Protein AF-A0A7C1SMV1-F1 (afdb_monomer_lite)

Structure (mmCIF, N/CA/C/O backbone):
data_AF-A0A7C1SMV1-F1
#
_entry.id   AF-A0A7C1SMV1-F1
#
loop_
_atom_site.group_PDB
_atom_site.id
_atom_site.type_symbol
_atom_site.label_atom_id
_atom_site.label_alt_id
_atom_site.label_comp_id
_atom_site.label_asym_id
_atom_site.label_entity_id
_atom_site.label_seq_id
_atom_site.pdbx_PDB_ins_code
_atom_site.Cartn_x
_atom_site.Cartn_y
_atom_site.Cartn_z
_atom_site.occupancy
_atom_site.B_iso_or_equiv
_atom_site.auth_seq_id
_atom_site.auth_comp_id
_atom_site.auth_asym_id
_atom_site.auth_atom_id
_atom_site.pdbx_PDB_model_num
ATOM 1 N N . MET A 1 1 ? 29.729 49.428 -34.944 1.00 61.38 1 MET A N 1
ATOM 2 C CA . MET A 1 1 ? 29.726 48.671 -33.666 1.00 61.38 1 MET A CA 1
ATOM 3 C C . MET A 1 1 ? 28.536 47.712 -33.527 1.00 61.38 1 MET A C 1
ATOM 5 O O . MET A 1 1 ? 28.758 46.541 -33.256 1.00 61.38 1 MET A O 1
ATOM 9 N N . LYS A 1 2 ? 27.293 48.152 -33.793 1.00 60.44 2 LYS A N 1
ATOM 10 C CA . LYS A 1 2 ? 26.068 47.328 -33.658 1.00 60.44 2 LYS A CA 1
ATOM 11 C C . LYS A 1 2 ? 26.023 46.061 -34.538 1.00 60.44 2 LYS A C 1
ATOM 13 O O . LYS A 1 2 ? 25.493 45.049 -34.102 1.00 60.44 2 LYS A O 1
ATOM 18 N N . LEU A 1 3 ? 26.602 46.097 -35.746 1.00 67.25 3 LEU A N 1
ATOM 19 C CA . LEU A 1 3 ? 26.625 44.945 -36.664 1.00 67.25 3 LEU A CA 1
ATOM 20 C C . LEU A 1 3 ? 27.554 43.819 -36.176 1.00 67.25 3 LEU A C 1
ATOM 22 O O . LEU A 1 3 ? 27.158 42.661 -36.170 1.00 67.25 3 LEU A O 1
ATOM 26 N N . LYS A 1 4 ? 28.750 44.170 -35.681 1.00 68.25 4 LYS A N 1
ATOM 27 C CA . LYS A 1 4 ? 29.699 43.204 -35.102 1.00 68.25 4 LYS A CA 1
ATOM 28 C C . LYS A 1 4 ? 29.114 42.507 -33.864 1.00 68.25 4 LYS A C 1
ATOM 30 O O . LYS A 1 4 ? 29.275 41.305 -33.716 1.00 68.25 4 LYS A O 1
ATOM 35 N N . LEU A 1 5 ? 28.363 43.236 -33.030 1.00 73.06 5 LEU A N 1
ATOM 36 C CA . LEU A 1 5 ? 27.721 42.685 -31.831 1.00 73.06 5 LEU A CA 1
ATOM 37 C C . LEU A 1 5 ? 26.611 41.668 -32.158 1.00 73.06 5 LEU A C 1
ATOM 39 O O . LEU A 1 5 ? 26.543 40.620 -31.525 1.00 73.06 5 LEU A O 1
ATOM 43 N N . LYS A 1 6 ? 25.777 41.939 -33.175 1.00 73.50 6 LYS A N 1
ATOM 44 C CA . LYS A 1 6 ? 24.739 40.994 -33.634 1.00 73.50 6 LYS A CA 1
ATOM 45 C C . LYS A 1 6 ? 25.337 39.698 -34.190 1.00 73.50 6 LYS A C 1
ATOM 47 O O . LYS A 1 6 ? 24.808 38.626 -33.919 1.00 73.50 6 LYS A O 1
ATOM 52 N N . ILE A 1 7 ? 26.452 39.800 -34.918 1.00 76.19 7 ILE A N 1
ATOM 53 C CA . ILE A 1 7 ? 27.179 38.640 -35.457 1.00 76.19 7 ILE A CA 1
ATOM 54 C C . ILE A 1 7 ? 27.754 37.787 -34.316 1.00 76.19 7 ILE A C 1
ATOM 56 O O . ILE A 1 7 ? 27.571 36.572 -34.319 1.00 76.19 7 ILE A O 1
ATOM 60 N N . CYS A 1 8 ? 28.365 38.406 -33.299 1.00 77.19 8 CYS A N 1
ATOM 61 C CA . CYS A 1 8 ? 28.881 37.672 -32.140 1.00 77.19 8 CYS A CA 1
ATOM 62 C C . CYS A 1 8 ? 27.774 36.955 -31.345 1.00 77.19 8 CYS A C 1
ATOM 64 O O . CYS A 1 8 ? 27.960 35.804 -30.963 1.00 77.19 8 CYS A O 1
ATOM 66 N N . ILE A 1 9 ? 26.613 37.589 -31.131 1.00 77.50 9 ILE A N 1
ATOM 67 C CA . ILE A 1 9 ? 25.472 36.964 -30.431 1.00 77.50 9 ILE A CA 1
ATOM 68 C C . ILE A 1 9 ? 24.925 35.770 -31.224 1.00 77.50 9 ILE A C 1
ATOM 70 O O . ILE A 1 9 ? 24.641 34.729 -30.635 1.00 77.50 9 ILE A O 1
ATOM 74 N N . GLY A 1 10 ? 24.822 35.891 -32.552 1.00 77.56 10 GLY A N 1
ATOM 75 C CA . GLY A 1 10 ? 24.395 34.790 -33.419 1.00 77.56 10 GLY A CA 1
ATOM 76 C C . GLY A 1 10 ? 25.334 33.584 -33.346 1.00 77.56 10 GLY A C 1
ATOM 77 O O . GLY A 1 10 ? 24.865 32.457 -33.213 1.00 77.56 10 GLY A O 1
ATOM 78 N N . ILE A 1 11 ? 26.652 33.818 -33.345 1.00 78.50 11 ILE A N 1
ATOM 79 C CA . ILE A 1 11 ? 27.661 32.755 -33.206 1.00 78.50 11 ILE A CA 1
ATOM 80 C C . ILE A 1 11 ? 27.581 32.082 -31.827 1.00 78.50 11 ILE A C 1
ATOM 82 O O . ILE A 1 11 ? 27.592 30.857 -31.749 1.00 78.50 11 ILE A O 1
ATOM 86 N N . ILE A 1 12 ? 27.436 32.854 -30.745 1.00 76.62 12 ILE A N 1
ATOM 87 C CA . ILE A 1 12 ? 27.295 32.310 -29.382 1.00 76.62 12 ILE A CA 1
ATOM 88 C C . ILE A 1 12 ? 26.022 31.459 -29.255 1.00 76.62 12 ILE A C 1
ATOM 90 O O . ILE A 1 12 ? 26.059 30.377 -28.673 1.00 76.62 12 ILE A O 1
ATOM 94 N N . CYS A 1 13 ? 24.910 31.909 -29.843 1.00 72.56 13 CYS A N 1
ATOM 95 C CA . CYS A 1 13 ? 23.651 31.167 -29.848 1.00 72.56 13 CYS A CA 1
ATOM 96 C C . CYS A 1 13 ? 23.777 29.841 -30.624 1.00 72.56 13 CYS A C 1
ATOM 98 O O . CYS A 1 13 ? 23.328 28.802 -30.147 1.00 72.56 13 CYS A O 1
ATOM 100 N N . LEU A 1 14 ? 24.474 29.844 -31.767 1.00 69.44 14 LEU A N 1
ATOM 101 C CA . LEU A 1 14 ? 24.703 28.649 -32.588 1.00 69.44 14 LEU A CA 1
ATOM 102 C C . LEU A 1 14 ? 25.589 27.600 -31.885 1.00 69.44 14 LEU A C 1
ATOM 104 O O . LEU A 1 14 ? 25.372 26.397 -32.035 1.00 69.44 14 LEU A O 1
ATOM 108 N N . ILE A 1 15 ? 26.566 28.044 -31.089 1.00 70.31 15 ILE A N 1
ATOM 109 C CA . ILE A 1 15 ? 27.438 27.164 -30.290 1.00 70.31 15 ILE A CA 1
ATOM 110 C C . ILE A 1 15 ? 26.668 26.556 -29.102 1.00 70.31 15 ILE A C 1
ATOM 112 O O . ILE A 1 15 ? 26.888 25.394 -28.754 1.00 70.31 15 ILE A O 1
ATOM 116 N N . PHE A 1 16 ? 25.721 27.297 -28.516 1.00 63.91 16 PHE A N 1
ATOM 117 C CA . PHE A 1 16 ? 24.876 26.804 -27.421 1.00 63.91 16 PHE A CA 1
ATOM 118 C C . PHE A 1 16 ? 23.870 25.730 -27.867 1.00 63.91 16 PHE A C 1
ATOM 120 O O . PHE A 1 16 ? 23.626 24.787 -27.120 1.00 63.91 16 PHE A O 1
ATOM 127 N N . VAL A 1 17 ? 23.334 25.813 -29.091 1.00 65.62 17 VAL A N 1
ATOM 128 C CA . VAL A 1 17 ? 22.388 24.808 -29.627 1.00 65.62 17 VAL A CA 1
ATOM 129 C C . VAL A 1 17 ? 23.067 23.453 -29.895 1.00 65.62 17 VAL A C 1
ATOM 131 O O . VAL A 1 17 ? 22.432 22.412 -29.756 1.00 65.62 17 VAL A O 1
ATOM 134 N N . ASN A 1 18 ? 24.369 23.438 -30.205 1.00 62.25 18 ASN A N 1
ATOM 135 C CA . ASN A 1 18 ? 25.125 22.205 -30.476 1.00 62.25 18 ASN A CA 1
ATOM 136 C C . ASN A 1 18 ? 25.551 21.426 -29.216 1.00 62.25 18 ASN A C 1
ATOM 138 O O . ASN A 1 18 ? 26.013 20.296 -29.333 1.00 62.25 18 ASN A O 1
ATOM 142 N N . ASN A 1 19 ? 25.388 21.995 -28.016 1.00 63.75 19 ASN A N 1
ATOM 143 C CA . ASN A 1 19 ? 25.695 21.324 -26.743 1.00 63.75 19 ASN A CA 1
ATOM 144 C C . ASN A 1 19 ? 24.450 20.721 -26.064 1.00 63.75 19 ASN A C 1
ATOM 146 O O . ASN A 1 19 ? 24.475 20.407 -24.873 1.00 63.75 19 ASN A O 1
ATOM 150 N N . ALA A 1 20 ? 23.351 20.543 -26.802 1.00 67.81 20 ALA A N 1
ATOM 151 C CA . ALA A 1 20 ? 22.210 19.777 -26.320 1.00 67.81 20 ALA A CA 1
ATOM 152 C C . ALA A 1 20 ? 22.587 18.283 -26.265 1.00 67.81 20 ALA A C 1
ATOM 154 O O . ALA A 1 20 ? 22.586 17.587 -27.277 1.00 67.81 20 ALA A O 1
ATOM 155 N N . SER A 1 21 ? 22.958 17.796 -25.079 1.00 70.50 21 SER A N 1
ATOM 156 C CA . SER A 1 21 ? 23.250 16.378 -24.856 1.00 70.50 21 SER A CA 1
ATOM 157 C C . SER A 1 21 ? 21.946 15.578 -24.791 1.00 70.50 21 SER A C 1
ATOM 159 O O . SER A 1 21 ? 21.080 15.857 -23.960 1.00 70.50 21 SER A O 1
ATOM 161 N N . PHE A 1 22 ? 21.797 14.583 -25.666 1.00 72.69 22 PHE A N 1
ATOM 162 C CA . PHE A 1 22 ? 20.646 13.680 -25.685 1.00 72.69 22 PHE A CA 1
ATOM 163 C C . PHE A 1 22 ? 20.965 12.415 -24.881 1.00 72.69 22 PHE A C 1
ATOM 165 O O . PHE A 1 22 ? 21.823 11.624 -25.262 1.00 72.69 22 PHE A O 1
ATOM 172 N N . ALA A 1 23 ? 20.255 12.196 -23.774 1.00 80.31 23 ALA A N 1
ATOM 173 C CA . ALA A 1 23 ? 20.414 11.017 -22.919 1.00 80.31 23 ALA A CA 1
ATOM 174 C C . ALA A 1 23 ? 19.571 9.820 -23.409 1.00 80.31 23 ALA A C 1
ATOM 176 O O . ALA A 1 23 ? 18.744 9.289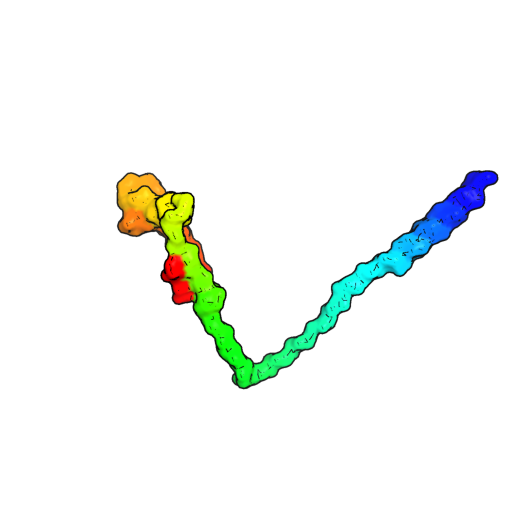 -22.670 1.00 80.31 23 ALA A O 1
ATOM 177 N N . GLN A 1 24 ? 19.731 9.410 -24.671 1.00 86.06 24 GLN A N 1
ATOM 178 C CA . GLN A 1 24 ? 18.974 8.278 -25.217 1.00 86.06 24 GLN A CA 1
ATOM 179 C C . GLN A 1 24 ? 19.655 6.945 -24.875 1.00 86.06 24 GLN A C 1
ATOM 181 O O . GLN A 1 24 ? 20.830 6.741 -25.168 1.00 86.06 24 GLN A O 1
ATOM 186 N N . THR A 1 25 ? 18.910 6.022 -24.260 1.00 88.94 25 THR A N 1
ATOM 187 C CA . THR A 1 25 ? 19.374 4.665 -23.929 1.00 88.94 25 THR A CA 1
ATOM 188 C C . THR A 1 25 ? 18.547 3.629 -24.678 1.00 88.94 25 THR A C 1
ATOM 190 O O . THR A 1 25 ? 17.321 3.713 -24.719 1.00 88.94 25 THR A O 1
ATOM 193 N N . THR A 1 26 ? 19.223 2.632 -25.245 1.00 93.12 26 THR A N 1
ATOM 194 C CA . THR A 1 26 ? 18.582 1.479 -25.882 1.00 93.12 26 THR A CA 1
ATOM 195 C C . THR A 1 26 ? 18.539 0.316 -24.898 1.00 93.12 26 THR A C 1
ATOM 197 O O . THR A 1 26 ? 19.570 -0.071 -24.354 1.00 93.12 26 THR A O 1
ATOM 200 N N . VAL A 1 27 ? 17.354 -0.262 -24.696 1.00 94.31 27 VAL A N 1
ATOM 201 C CA . VAL A 1 27 ? 17.146 -1.476 -23.894 1.00 94.31 27 VAL A CA 1
ATOM 202 C C . VAL A 1 27 ? 16.589 -2.563 -24.808 1.00 94.31 27 VAL A C 1
ATOM 204 O O . VAL A 1 27 ? 15.649 -2.315 -25.560 1.00 94.31 27 VAL A O 1
ATOM 207 N N . GLN A 1 28 ? 17.162 -3.764 -24.749 1.00 95.12 28 GLN A N 1
ATOM 208 C CA . GLN A 1 28 ? 16.641 -4.947 -25.437 1.00 95.12 28 GLN A CA 1
ATOM 209 C C . GLN A 1 28 ? 16.018 -5.895 -24.412 1.00 95.12 28 GLN A C 1
ATOM 211 O O . GLN A 1 28 ? 16.629 -6.188 -23.387 1.00 95.12 28 GLN A O 1
ATOM 216 N N . LEU A 1 29 ? 14.804 -6.374 -24.686 1.00 93.44 29 LEU A N 1
ATOM 217 C CA . LEU A 1 29 ? 14.110 -7.349 -23.847 1.00 93.44 29 LEU A CA 1
ATOM 218 C C . LEU A 1 29 ? 14.274 -8.744 -24.454 1.00 93.44 29 LEU A C 1
ATOM 220 O O . LEU A 1 29 ? 13.978 -8.943 -25.629 1.00 93.44 29 LEU A O 1
ATOM 224 N N . GLN A 1 30 ? 14.727 -9.700 -23.647 1.00 93.06 30 GLN A N 1
ATOM 225 C CA . GLN A 1 30 ? 14.884 -11.101 -24.037 1.00 93.06 30 GLN A CA 1
ATOM 226 C C . GLN A 1 30 ? 14.035 -11.971 -23.101 1.00 93.06 30 GLN A C 1
ATOM 228 O O . GLN A 1 30 ? 14.495 -12.320 -22.013 1.00 93.06 30 GLN A O 1
ATOM 233 N N . PRO A 1 31 ? 12.775 -12.273 -23.459 1.00 90.31 31 PRO A N 1
ATOM 234 C CA . PRO A 1 31 ? 11.963 -13.198 -22.682 1.00 90.31 31 PRO A CA 1
ATOM 235 C C . PRO A 1 31 ? 12.536 -14.615 -22.812 1.00 90.31 31 PRO A C 1
ATOM 237 O O . PRO A 1 31 ? 12.813 -15.081 -23.915 1.00 90.31 31 PRO A O 1
ATOM 240 N N . LEU A 1 32 ? 12.723 -15.286 -21.677 1.00 94.06 32 LEU A N 1
ATOM 241 C CA . LEU A 1 32 ? 13.206 -16.662 -21.590 1.00 94.06 32 LEU A CA 1
ATOM 242 C C . LEU A 1 32 ? 12.167 -17.499 -20.847 1.00 94.06 32 LEU A C 1
ATOM 244 O O . LEU A 1 32 ? 11.720 -17.097 -19.773 1.00 94.06 32 LEU A O 1
ATOM 248 N N . ASP A 1 33 ? 11.850 -18.687 -21.357 1.00 91.44 33 ASP A N 1
ATOM 249 C CA . ASP A 1 33 ? 10.927 -19.619 -20.688 1.00 91.44 33 ASP A CA 1
ATOM 250 C C . ASP A 1 33 ? 11.469 -20.115 -19.334 1.00 91.44 33 ASP A C 1
ATOM 252 O O . ASP A 1 33 ? 10.715 -20.545 -18.466 1.00 91.44 33 ASP A O 1
ATOM 256 N N . SER A 1 34 ? 12.787 -20.023 -19.130 1.00 93.88 34 SER A N 1
ATOM 257 C CA . SER A 1 34 ? 13.480 -20.356 -17.882 1.00 93.88 34 SER A CA 1
ATOM 258 C C . SER A 1 34 ? 13.622 -19.180 -16.909 1.00 93.88 34 SER A C 1
ATOM 260 O O . SER A 1 34 ? 14.332 -19.303 -15.906 1.00 93.88 34 SER A O 1
ATOM 262 N N . ALA A 1 35 ? 13.005 -18.027 -17.191 1.00 94.81 35 ALA A N 1
ATOM 263 C CA . ALA A 1 35 ? 13.115 -16.863 -16.321 1.00 94.81 35 ALA A CA 1
ATOM 264 C C . ALA A 1 35 ? 12.587 -17.178 -14.904 1.0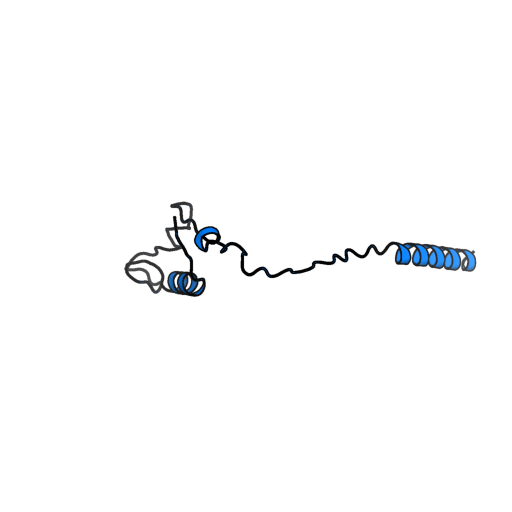0 94.81 35 ALA A C 1
ATOM 266 O O . ALA A 1 35 ? 11.534 -17.805 -14.755 1.00 94.81 35 ALA A O 1
ATOM 267 N N . PRO A 1 36 ? 13.290 -16.745 -13.842 1.00 94.75 36 PRO A N 1
ATOM 268 C CA . PRO A 1 36 ? 12.859 -17.012 -12.480 1.00 94.75 36 PRO A CA 1
ATOM 269 C C . PRO A 1 36 ? 11.575 -16.246 -12.147 1.00 94.75 36 PRO A C 1
ATOM 271 O O . PRO A 1 36 ? 11.392 -15.090 -12.533 1.00 94.75 36 PRO A O 1
ATOM 274 N N . THR A 1 37 ? 10.706 -16.867 -11.351 1.00 95.38 37 THR A N 1
ATOM 275 C CA . THR A 1 37 ? 9.510 -16.201 -10.829 1.00 95.38 37 THR A CA 1
ATOM 276 C C . THR A 1 37 ? 9.902 -15.085 -9.865 1.00 95.38 37 THR A C 1
ATOM 278 O O . THR A 1 37 ? 10.540 -15.331 -8.838 1.00 95.38 37 THR A O 1
ATOM 281 N N . ILE A 1 38 ? 9.452 -13.860 -10.143 1.00 96.81 38 ILE A N 1
ATOM 282 C CA . ILE A 1 38 ? 9.564 -12.749 -9.194 1.00 96.81 38 ILE A CA 1
ATOM 283 C C . ILE A 1 38 ? 8.655 -13.056 -8.003 1.00 96.81 38 ILE A C 1
ATOM 285 O O . ILE A 1 38 ? 7.429 -13.098 -8.124 1.00 96.81 38 ILE A O 1
ATOM 289 N N . ASN A 1 39 ? 9.256 -13.305 -6.840 1.00 97.94 39 ASN A N 1
ATOM 290 C CA . ASN A 1 39 ? 8.501 -13.647 -5.643 1.00 97.94 39 ASN A CA 1
ATOM 291 C C . ASN A 1 39 ? 7.612 -12.468 -5.227 1.00 97.94 39 ASN A C 1
ATOM 293 O O . ASN A 1 39 ? 8.110 -11.374 -4.957 1.00 97.94 39 ASN A O 1
ATOM 297 N N . LYS A 1 40 ? 6.298 -12.708 -5.109 1.00 97.81 40 LYS A N 1
ATOM 298 C CA . LYS A 1 40 ? 5.327 -11.676 -4.725 1.00 97.81 40 LYS A CA 1
ATOM 299 C C . LYS A 1 40 ? 5.704 -10.960 -3.427 1.00 97.81 40 LYS A C 1
ATOM 301 O O . LYS A 1 40 ? 5.452 -9.771 -3.315 1.00 97.81 40 LYS A O 1
ATOM 306 N N . ASN A 1 41 ? 6.349 -11.645 -2.478 1.00 98.06 41 ASN A N 1
ATOM 307 C CA . ASN A 1 41 ? 6.703 -11.089 -1.171 1.00 98.06 41 ASN A CA 1
ATOM 308 C C . ASN A 1 41 ? 7.742 -9.960 -1.227 1.00 98.06 41 ASN A C 1
ATOM 310 O O . ASN A 1 41 ? 7.901 -9.269 -0.225 1.00 98.06 41 ASN A O 1
ATOM 314 N N . ILE A 1 42 ? 8.397 -9.734 -2.374 1.00 97.69 42 ILE A N 1
ATOM 315 C CA . ILE A 1 42 ? 9.228 -8.540 -2.605 1.00 97.69 42 ILE A CA 1
ATOM 316 C C . ILE A 1 42 ? 8.384 -7.255 -2.500 1.00 97.69 42 ILE A C 1
ATOM 318 O O . ILE A 1 42 ? 8.896 -6.219 -2.094 1.00 97.69 42 ILE A O 1
ATOM 322 N N . TYR A 1 43 ? 7.078 -7.336 -2.773 1.00 98.06 43 TYR A N 1
ATOM 323 C CA . TYR A 1 43 ? 6.107 -6.251 -2.584 1.00 98.06 43 TYR A CA 1
ATOM 324 C C . TYR A 1 43 ? 5.416 -6.305 -1.207 1.00 98.06 43 TYR A C 1
ATOM 326 O O . TYR A 1 43 ? 4.261 -5.909 -1.070 1.00 98.06 43 TYR A O 1
ATOM 334 N N . GLY A 1 44 ? 6.076 -6.878 -0.196 1.00 98.12 44 GLY A N 1
ATOM 335 C CA . GLY A 1 44 ? 5.571 -6.928 1.176 1.00 98.12 44 GLY A CA 1
ATOM 336 C C . GLY A 1 44 ? 5.475 -5.550 1.831 1.00 98.12 44 GLY A C 1
ATOM 337 O O . GLY A 1 44 ? 6.140 -4.600 1.420 1.00 98.12 44 GLY A O 1
ATOM 338 N N . HIS A 1 45 ? 4.654 -5.455 2.874 1.00 98.44 45 HIS A N 1
ATOM 339 C CA . HIS A 1 45 ? 4.467 -4.231 3.654 1.00 98.44 45 HIS A CA 1
ATOM 340 C C . HIS A 1 45 ? 4.853 -4.439 5.122 1.00 98.44 45 HIS A C 1
ATOM 342 O O . HIS A 1 45 ? 4.919 -5.567 5.611 1.00 98.44 45 HIS A O 1
ATOM 348 N N . PHE A 1 46 ? 5.085 -3.334 5.830 1.00 98.19 46 PHE A N 1
ATOM 349 C CA . PHE A 1 46 ? 5.419 -3.315 7.251 1.00 98.19 46 PHE A CA 1
ATOM 350 C C . PHE A 1 46 ? 4.559 -2.274 7.973 1.00 98.19 46 PHE A C 1
ATOM 352 O O . PHE A 1 46 ? 4.453 -1.137 7.502 1.00 98.19 46 PHE A O 1
ATOM 359 N N . ALA A 1 47 ? 3.941 -2.664 9.086 1.00 97.94 47 ALA A N 1
ATOM 360 C CA . ALA A 1 47 ? 3.122 -1.807 9.930 1.00 97.94 47 ALA A CA 1
ATOM 361 C C . ALA A 1 47 ? 3.598 -1.882 11.386 1.00 97.94 47 ALA A C 1
ATOM 363 O O . ALA A 1 47 ? 3.451 -2.889 12.070 1.00 97.94 47 ALA A O 1
ATOM 364 N N . GLU A 1 48 ? 4.142 -0.774 11.878 1.00 98.44 48 GLU A N 1
ATOM 365 C CA . GLU A 1 48 ? 4.674 -0.663 13.233 1.00 98.44 48 GLU A CA 1
ATOM 366 C C . GLU A 1 48 ? 3.785 0.233 14.091 1.00 98.44 48 GLU A C 1
ATOM 368 O O . GLU A 1 48 ? 3.148 1.163 13.591 1.00 98.44 48 GLU A O 1
ATOM 373 N N . HIS A 1 49 ? 3.796 0.014 15.406 1.00 98.00 49 HIS A N 1
ATOM 374 C CA . HIS A 1 49 ? 3.224 0.928 16.396 1.00 98.00 49 HIS A CA 1
ATOM 375 C C . HIS A 1 49 ? 4.037 2.236 16.477 1.00 98.00 49 HIS A C 1
ATOM 377 O O . HIS A 1 49 ? 4.647 2.555 17.494 1.00 98.00 49 HIS A O 1
ATOM 383 N N . LEU A 1 50 ? 4.040 3.002 15.386 1.00 97.94 50 LEU A N 1
ATOM 384 C CA . LEU A 1 50 ? 4.819 4.217 15.217 1.00 97.94 50 LEU A CA 1
ATOM 385 C C . LEU A 1 50 ? 3.933 5.329 14.654 1.00 97.94 50 LEU A C 1
ATOM 387 O O . LEU A 1 50 ? 3.339 5.220 13.575 1.00 97.94 50 LEU A O 1
ATOM 391 N N . GLY A 1 51 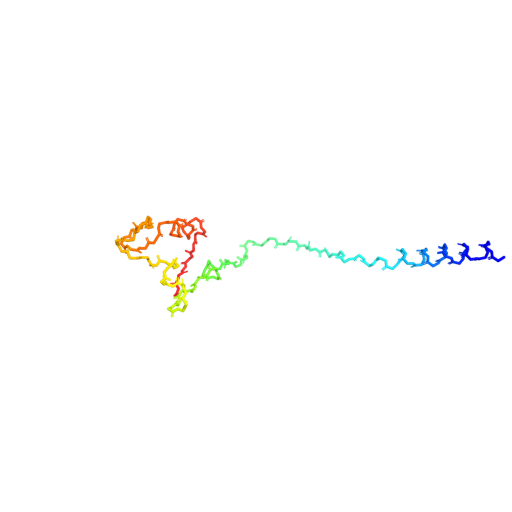? 3.831 6.420 15.415 1.00 97.00 51 GLY A N 1
ATOM 392 C CA . GLY A 1 51 ? 2.995 7.566 15.072 1.00 97.00 51 GLY A CA 1
ATOM 393 C C . GLY A 1 51 ? 1.542 7.157 14.814 1.00 97.00 51 GLY A C 1
ATOM 394 O O . GLY A 1 51 ? 0.870 6.629 15.694 1.00 97.00 51 GLY A O 1
ATOM 395 N N . ARG A 1 52 ? 1.062 7.407 13.590 1.00 97.38 52 ARG A N 1
ATOM 396 C CA . ARG A 1 52 ? -0.312 7.091 13.159 1.00 97.38 52 ARG A CA 1
ATOM 397 C C . ARG A 1 52 ? -0.409 5.865 12.249 1.00 97.38 52 ARG A C 1
ATOM 399 O O . ARG A 1 52 ? -1.419 5.713 11.573 1.00 97.38 52 ARG A O 1
ATOM 406 N N . CYS A 1 53 ? 0.629 5.028 12.172 1.00 97.62 53 CYS A N 1
ATOM 407 C CA . CYS A 1 53 ? 0.606 3.849 11.303 1.00 97.62 53 CYS A CA 1
ATOM 408 C C . CYS A 1 53 ? -0.495 2.867 11.741 1.00 97.62 53 CYS A C 1
ATOM 410 O O . CYS A 1 53 ? -1.406 2.585 10.965 1.00 97.62 53 CYS A O 1
ATOM 412 N N . ILE A 1 54 ? -0.489 2.444 13.011 1.00 98.12 54 ILE A N 1
ATOM 413 C CA . ILE A 1 54 ? -1.568 1.614 13.570 1.00 98.12 54 ILE A CA 1
ATOM 414 C C . ILE A 1 54 ? -2.758 2.471 13.995 1.00 98.12 54 ILE A C 1
ATOM 416 O O . ILE A 1 54 ? -3.851 2.319 13.455 1.00 98.12 54 ILE A O 1
ATOM 420 N N . TYR A 1 55 ? -2.561 3.396 14.934 1.00 98.00 55 TYR A N 1
ATOM 421 C CA . TYR A 1 55 ? -3.657 4.172 15.512 1.00 98.00 55 TYR A CA 1
ATOM 422 C C . TYR A 1 55 ? -4.036 5.348 14.605 1.00 98.00 55 TYR A C 1
ATOM 424 O O . TYR A 1 55 ? -3.235 6.245 14.344 1.00 98.00 55 TYR A O 1
ATOM 432 N N . GLY A 1 56 ? -5.265 5.326 14.095 1.00 95.69 56 GLY A N 1
ATOM 433 C CA . GLY A 1 56 ? -5.776 6.249 13.078 1.00 95.69 56 GLY A CA 1
ATOM 434 C C . GLY A 1 56 ? -5.476 5.819 11.634 1.00 95.69 56 GLY A C 1
ATOM 435 O O . GLY A 1 56 ? -6.280 6.095 10.738 1.00 95.69 56 GLY A O 1
ATOM 436 N N . GLY A 1 57 ? -4.358 5.124 11.400 1.00 96.88 57 GLY A N 1
ATOM 437 C CA . GLY A 1 57 ? -3.976 4.598 10.085 1.00 96.88 57 GLY A CA 1
ATOM 438 C C . GLY A 1 57 ? -4.665 3.283 9.724 1.00 96.88 57 GLY A C 1
ATOM 439 O O . GLY A 1 57 ? -5.168 3.158 8.612 1.00 96.88 57 GLY A O 1
ATOM 440 N N . LEU A 1 58 ? -4.754 2.339 10.663 1.00 97.88 58 LEU A N 1
ATOM 441 C CA . LEU A 1 58 ? -5.478 1.072 10.500 1.00 97.88 58 LEU A CA 1
ATOM 442 C C . LEU A 1 58 ? -6.626 0.964 11.501 1.00 97.88 58 LEU A C 1
ATOM 444 O O . LEU A 1 58 ? -7.785 0.815 11.114 1.00 97.88 58 LEU A O 1
ATOM 448 N N . TYR A 1 59 ? -6.310 1.082 12.787 1.00 98.44 59 TYR A N 1
ATOM 449 C CA . TYR A 1 59 ? -7.266 0.943 13.873 1.00 98.44 59 TYR A CA 1
ATOM 450 C C . TYR A 1 59 ? -7.800 2.308 14.311 1.00 98.44 59 TYR A C 1
ATOM 452 O O . TYR A 1 59 ? -7.040 3.202 14.691 1.00 98.44 59 TYR A O 1
ATOM 460 N N . VAL A 1 60 ? -9.119 2.460 14.272 1.00 98.50 60 VAL A N 1
ATOM 461 C CA . VAL A 1 60 ? -9.861 3.666 14.668 1.00 98.50 60 VAL A CA 1
ATOM 462 C C . VAL A 1 60 ? -10.776 3.424 15.875 1.00 98.50 60 VAL A C 1
ATOM 464 O O . VAL A 1 60 ? -11.270 4.391 16.450 1.00 98.50 60 VAL A O 1
ATOM 467 N N . GLY A 1 61 ? -10.963 2.164 16.285 1.00 98.31 61 GLY A N 1
ATOM 468 C CA . GLY A 1 61 ? -11.850 1.751 17.376 1.00 98.31 61 GLY A CA 1
ATOM 469 C C . GLY A 1 61 ? -13.279 1.449 16.916 1.00 98.31 61 GLY A C 1
ATOM 470 O O . GLY A 1 61 ? -13.804 2.108 16.023 1.00 98.31 61 GLY A O 1
ATOM 471 N N . GLU A 1 62 ? -13.925 0.461 17.542 1.00 98.06 62 GLU A N 1
ATOM 472 C CA . GLU A 1 62 ? -15.253 -0.044 17.133 1.00 98.06 62 GLU A CA 1
ATOM 473 C C . GLU A 1 62 ? -16.364 1.015 17.188 1.00 98.06 62 GLU A C 1
ATOM 475 O O . GLU A 1 62 ? -17.292 0.999 16.387 1.00 98.06 62 GLU A O 1
ATOM 480 N N . LYS A 1 63 ? -16.256 1.973 18.116 1.00 98.00 63 LYS A N 1
ATOM 481 C CA . LYS A 1 63 ? -17.22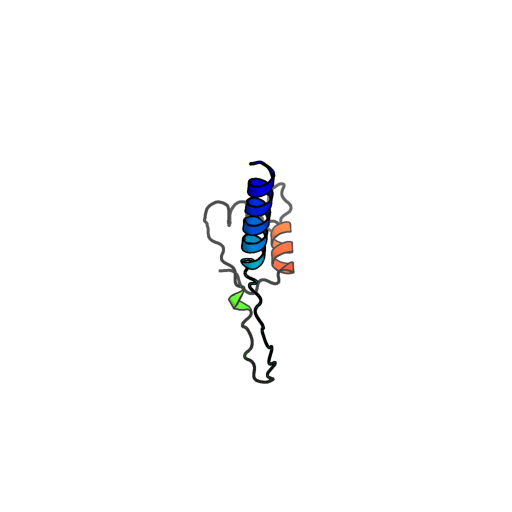9 3.066 18.292 1.00 98.00 63 LYS A CA 1
ATOM 482 C C . LYS A 1 63 ? -16.900 4.311 17.460 1.00 98.00 63 LYS A C 1
ATOM 484 O O . LYS A 1 63 ? -17.488 5.366 17.685 1.00 98.00 63 LYS A O 1
ATOM 489 N N . SER A 1 64 ? -15.916 4.230 16.566 1.00 97.94 64 SER A N 1
ATOM 490 C CA . SER A 1 64 ? -15.522 5.358 15.724 1.00 97.94 64 SER A CA 1
ATOM 491 C C . SER A 1 64 ? -16.615 5.721 14.722 1.00 97.94 64 SER A C 1
ATOM 493 O O . SER A 1 64 ? -17.254 4.844 14.149 1.00 97.94 64 SER A O 1
ATOM 495 N N . ASN A 1 65 ? -16.761 7.017 14.429 1.00 98.00 65 ASN A N 1
ATOM 496 C CA . ASN A 1 65 ? -17.613 7.490 13.331 1.00 98.00 65 ASN A CA 1
ATOM 497 C C . ASN A 1 65 ? -17.047 7.126 11.944 1.00 98.00 65 ASN A C 1
ATOM 499 O O . ASN A 1 65 ? -17.733 7.283 10.936 1.00 98.00 65 ASN A O 1
ATOM 503 N N . ILE A 1 66 ? -15.788 6.677 11.871 1.00 98.25 66 ILE A N 1
ATOM 504 C CA . ILE A 1 66 ? -15.171 6.205 10.629 1.00 98.25 66 ILE A CA 1
ATOM 505 C C . ILE A 1 66 ? -15.688 4.786 10.341 1.00 98.25 66 ILE A C 1
ATOM 507 O O . ILE A 1 66 ? -15.547 3.923 11.213 1.00 98.25 66 ILE A O 1
ATOM 511 N N . PRO A 1 67 ? -16.225 4.502 9.135 1.00 98.50 67 PRO A N 1
ATOM 512 C CA . PRO A 1 67 ? -16.691 3.166 8.772 1.00 98.50 67 PRO A CA 1
ATOM 513 C C . PRO A 1 67 ? -15.598 2.109 8.959 1.00 98.50 67 PRO A C 1
ATOM 515 O O . PRO A 1 67 ? -14.527 2.181 8.347 1.00 98.50 67 PRO A O 1
ATOM 518 N N . ASN A 1 68 ? -15.870 1.124 9.809 1.00 98.69 68 ASN A N 1
ATOM 519 C CA . ASN A 1 68 ? -14.895 0.128 10.231 1.00 98.69 68 ASN A CA 1
ATOM 520 C C . ASN A 1 68 ? -15.536 -1.257 10.400 1.00 98.69 68 ASN A C 1
ATOM 522 O O . ASN A 1 68 ? -16.757 -1.378 10.493 1.00 98.69 68 ASN A O 1
ATOM 526 N N . THR A 1 69 ? -14.692 -2.283 10.418 1.00 98.56 69 THR A N 1
ATOM 527 C CA . THR A 1 69 ? -15.027 -3.653 10.816 1.00 98.56 69 THR A CA 1
ATOM 528 C C . THR A 1 69 ? -14.130 -3.994 12.000 1.00 98.56 69 THR A C 1
ATOM 530 O O . THR A 1 69 ? -12.910 -3.918 11.863 1.00 98.56 69 THR A O 1
ATOM 533 N N . GLU A 1 70 ? -14.713 -4.296 13.163 1.00 98.12 70 GLU A N 1
ATOM 534 C CA . GLU A 1 70 ? -13.967 -4.600 14.403 1.00 98.12 70 GLU A CA 1
ATOM 535 C C . GLU A 1 70 ? -12.923 -3.517 14.757 1.00 98.12 70 GLU A C 1
ATOM 537 O O . GLU A 1 70 ? -11.800 -3.785 15.181 1.00 98.12 70 GLU A O 1
ATOM 542 N N . GLY A 1 71 ? -13.271 -2.248 14.519 1.00 98.25 71 GLY A N 1
ATOM 543 C CA . GLY A 1 71 ? -12.404 -1.101 14.778 1.00 98.25 71 GLY A CA 1
ATOM 544 C C . GLY A 1 71 ? -11.339 -0.829 13.716 1.00 98.25 71 GLY A C 1
ATOM 545 O O . GLY A 1 71 ? -10.662 0.195 13.814 1.00 98.25 71 GLY A O 1
ATOM 546 N N . VAL A 1 72 ? -11.201 -1.663 12.681 1.00 98.38 72 VAL A N 1
ATOM 547 C CA . VAL A 1 72 ? -10.278 -1.445 11.554 1.00 98.38 72 VAL A CA 1
ATOM 548 C C . VAL A 1 72 ? -11.002 -0.757 10.397 1.00 98.38 72 VAL A C 1
ATOM 550 O O . VAL A 1 72 ? -12.047 -1.222 9.942 1.00 98.38 72 VAL A O 1
ATOM 553 N N . ARG A 1 73 ? -10.471 0.365 9.905 1.00 98.62 73 ARG A N 1
ATOM 554 C CA . ARG A 1 73 ? -11.158 1.196 8.900 1.00 98.62 73 ARG A CA 1
ATOM 555 C C . ARG A 1 73 ? -11.284 0.510 7.531 1.00 98.62 73 ARG A C 1
ATOM 557 O O . ARG A 1 73 ? -10.319 -0.033 6.987 1.00 98.62 73 ARG A O 1
ATOM 564 N N . ASN A 1 74 ? -12.487 0.554 6.958 1.00 98.62 74 ASN A N 1
ATOM 565 C CA . ASN A 1 74 ? -12.846 -0.234 5.772 1.00 98.62 74 ASN A CA 1
ATOM 566 C C . ASN A 1 74 ? -12.227 0.297 4.472 1.00 98.62 74 ASN A C 1
ATOM 568 O O . ASN A 1 74 ? -11.941 -0.477 3.559 1.00 98.62 74 ASN A O 1
ATOM 572 N N . ASP A 1 75 ? -12.009 1.604 4.385 1.00 98.38 75 ASP A N 1
ATOM 573 C CA . ASP A 1 75 ? -11.412 2.268 3.226 1.00 98.38 75 ASP A CA 1
ATOM 574 C C . ASP A 1 75 ? -9.961 1.824 2.983 1.00 98.38 75 ASP A C 1
ATOM 576 O O . ASP A 1 75 ? -9.602 1.468 1.858 1.00 98.38 75 ASP A O 1
ATOM 580 N N . ILE A 1 76 ? -9.147 1.747 4.038 1.00 97.31 76 ILE A N 1
ATOM 581 C CA . ILE A 1 76 ? -7.763 1.268 3.942 1.00 97.31 76 ILE A CA 1
ATOM 582 C C . ILE A 1 76 ? -7.722 -0.226 3.632 1.00 97.31 76 ILE A C 1
ATOM 584 O O . ILE A 1 76 ? -6.974 -0.639 2.748 1.00 97.31 76 ILE A O 1
ATOM 588 N N . ILE A 1 77 ? -8.558 -1.046 4.276 1.00 97.56 77 ILE A N 1
ATOM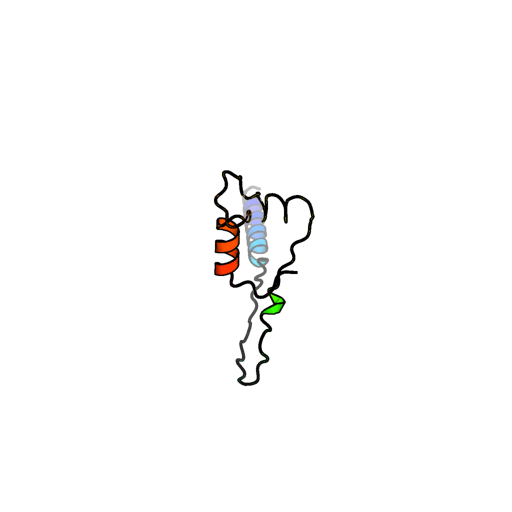 589 C CA . ILE A 1 77 ? -8.625 -2.481 3.960 1.00 97.56 77 ILE A CA 1
ATOM 590 C C . ILE A 1 77 ? -9.056 -2.714 2.507 1.00 97.56 77 ILE A C 1
ATOM 592 O O . ILE A 1 77 ? -8.496 -3.584 1.835 1.00 97.56 77 ILE A O 1
ATOM 596 N N . GLY A 1 78 ? -10.002 -1.923 1.995 1.00 98.38 78 GLY A N 1
ATOM 597 C CA . GLY A 1 78 ? -10.390 -1.947 0.586 1.00 98.38 78 GLY A CA 1
ATOM 598 C C . GLY A 1 78 ? -9.211 -1.650 -0.342 1.00 98.38 78 GLY A C 1
ATOM 599 O O . GLY A 1 78 ? -8.951 -2.416 -1.272 1.00 98.38 78 GLY A O 1
ATO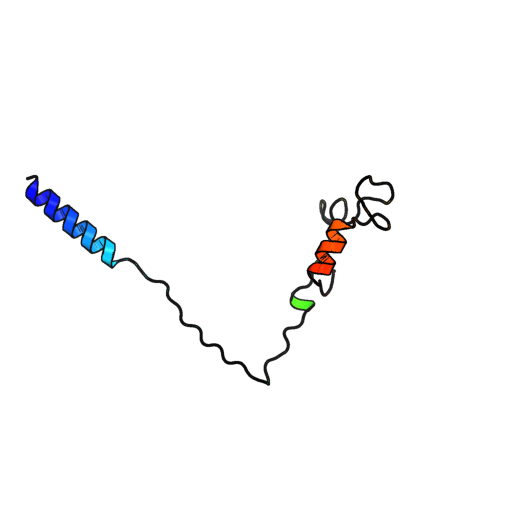M 600 N N . ALA A 1 79 ? -8.447 -0.596 -0.046 1.00 98.25 79 ALA A N 1
ATOM 601 C CA . ALA A 1 79 ? -7.262 -0.227 -0.818 1.00 98.25 79 ALA A CA 1
ATOM 602 C C . ALA A 1 79 ? -6.167 -1.312 -0.778 1.00 98.25 79 ALA A C 1
ATOM 604 O O . ALA A 1 79 ? -5.646 -1.696 -1.824 1.00 98.25 79 ALA A O 1
ATOM 605 N N . LEU A 1 80 ? -5.855 -1.868 0.398 1.00 98.00 80 LEU A N 1
ATOM 606 C CA . LEU A 1 80 ? -4.843 -2.924 0.545 1.00 98.00 80 LEU A CA 1
ATOM 607 C C . LEU A 1 80 ? -5.233 -4.210 -0.201 1.00 98.00 80 LEU A C 1
ATOM 609 O O . LEU A 1 80 ? -4.384 -4.848 -0.828 1.00 98.00 80 LEU A O 1
ATOM 613 N N . LYS A 1 81 ? -6.523 -4.573 -0.197 1.00 97.81 81 LYS A N 1
ATOM 614 C CA . LYS A 1 81 ? -7.039 -5.701 -0.990 1.00 97.81 81 LYS A CA 1
ATOM 615 C C . LYS A 1 81 ? -6.928 -5.438 -2.493 1.00 97.81 81 LYS A C 1
ATOM 617 O O . LYS A 1 81 ? -6.508 -6.332 -3.224 1.00 97.81 81 LYS A O 1
ATOM 622 N N . ALA A 1 82 ? -7.252 -4.228 -2.951 1.00 98.50 82 ALA A N 1
ATOM 623 C CA . ALA A 1 82 ? -7.119 -3.847 -4.360 1.00 98.50 82 ALA A CA 1
ATOM 624 C C . ALA A 1 82 ? -5.656 -3.887 -4.841 1.00 98.50 82 ALA A C 1
ATOM 626 O O . ALA A 1 82 ? -5.391 -4.333 -5.957 1.00 98.50 82 ALA A O 1
ATOM 627 N N . LEU A 1 83 ? -4.711 -3.504 -3.975 1.00 98.00 83 LEU A N 1
ATOM 628 C CA . LEU A 1 83 ? -3.266 -3.607 -4.219 1.00 98.00 83 LEU A CA 1
ATOM 629 C C . LEU A 1 83 ? -2.731 -5.047 -4.177 1.00 98.00 83 LEU A C 1
ATOM 631 O O . LEU A 1 83 ? -1.606 -5.283 -4.607 1.00 98.00 83 LEU A O 1
ATOM 635 N N . LYS A 1 84 ? -3.527 -6.012 -3.692 1.00 97.94 84 LYS A N 1
ATOM 636 C CA . LYS A 1 84 ? -3.151 -7.428 -3.555 1.00 97.94 84 LYS A CA 1
ATOM 637 C C . LYS A 1 84 ? -1.874 -7.615 -2.731 1.00 97.94 84 LYS A C 1
ATOM 639 O O . LYS A 1 84 ? -0.982 -8.366 -3.134 1.00 97.94 84 LYS A O 1
ATOM 644 N N . ILE A 1 85 ? -1.792 -6.941 -1.578 1.00 98.00 85 ILE A N 1
ATOM 645 C CA . ILE A 1 85 ? -0.603 -7.033 -0.726 1.00 98.00 85 ILE A CA 1
ATOM 646 C C . ILE A 1 85 ? -0.316 -8.503 -0.354 1.00 98.00 85 ILE A C 1
ATOM 648 O O . ILE A 1 85 ? -1.233 -9.244 0.011 1.00 98.00 85 ILE A O 1
ATOM 652 N N . PRO A 1 86 ? 0.937 -8.966 -0.479 1.00 98.19 86 PRO A N 1
ATOM 653 C CA . PRO A 1 86 ? 1.271 -10.383 -0.355 1.00 98.19 86 PRO A CA 1
ATOM 654 C C . PRO A 1 86 ? 1.497 -10.815 1.098 1.00 98.19 86 PRO A C 1
ATOM 656 O O . PRO A 1 86 ? 1.283 -11.981 1.429 1.00 98.19 86 PRO A O 1
ATOM 659 N N . ASN A 1 87 ? 1.959 -9.889 1.937 1.00 97.81 87 ASN A N 1
ATOM 660 C CA . ASN A 1 87 ? 2.223 -10.057 3.358 1.00 97.81 87 ASN A CA 1
ATOM 661 C C . ASN A 1 87 ? 2.218 -8.683 4.046 1.00 97.81 87 ASN A C 1
ATOM 663 O O . ASN A 1 87 ? 2.396 -7.649 3.395 1.00 97.81 87 ASN A O 1
ATOM 667 N N . LEU A 1 88 ? 2.017 -8.706 5.359 1.00 97.19 88 LEU A N 1
ATOM 668 C CA . LEU A 1 88 ? 2.129 -7.553 6.237 1.00 97.19 88 LEU A CA 1
ATOM 669 C C . LEU A 1 88 ? 2.863 -8.011 7.497 1.00 97.19 88 LEU A C 1
ATOM 671 O O . LEU A 1 88 ? 2.406 -8.953 8.148 1.00 97.19 88 LEU A O 1
ATOM 675 N N . ARG A 1 89 ? 4.008 -7.392 7.781 1.00 97.38 89 ARG A N 1
ATOM 676 C CA . ARG A 1 89 ? 4.766 -7.585 9.021 1.00 97.38 89 ARG A CA 1
ATOM 677 C C . ARG A 1 89 ? 4.402 -6.525 10.047 1.00 97.38 89 ARG A C 1
ATOM 679 O O . ARG A 1 89 ? 4.195 -5.371 9.614 1.00 97.38 89 ARG A O 1
#

Sequence (89 aa):
MKLKLKICIGIICLIFVNNASFAQTTVQLQPLDSAPTINKNIYGHFAEHLGRCIYGGLYVGEKSNIPNTEGVRNDIIGALKALKIPNLR

Foldseek 3Di:
DVVVVVVVVVVVVVVVVVPPDDPDDDDDDDDDPPDDDDDLCVQAEEADPPDCRPDVVFFPAPPDPAPDDRRGHPVVVVVCVVVVHPYYD

Radius of gyration: 28.97 Å; chains: 1; bounding box: 47×69×55 Å

Secondary structure (DSSP, 8-state):
-HHHHHHHHHHHHHHHHTT-------------TTPPP--GGGG-B---SSTTTTBTTTB--TT-SS-EETTEEHHHHHHHHHTT---B-

pLDDT: mean 90.1, std 12.01, range [60.44, 98.69]